Protein AF-A0A6A4GAH5-F1 (afdb_monomer)

Radius of gyration: 34.53 Å; Cα contacts (8 Å, |Δi|>4): 30; chains: 1; bounding box: 55×50×85 Å

Structure (mmCIF, N/CA/C/O backbone):
data_AF-A0A6A4GAH5-F1
#
_entry.id   AF-A0A6A4GAH5-F1
#
loop_
_atom_site.group_PDB
_atom_site.id
_atom_site.type_symbol
_atom_site.label_atom_id
_atom_site.label_alt_id
_atom_site.label_comp_id
_atom_site.label_asym_id
_atom_site.label_entity_id
_atom_site.label_seq_id
_atom_site.pdbx_PDB_ins_code
_atom_site.Cartn_x
_atom_site.Cartn_y
_atom_site.Cartn_z
_atom_site.occupancy
_atom_site.B_iso_or_equiv
_atom_site.auth_seq_id
_atom_site.auth_comp_id
_atom_site.auth_asym_id
_atom_site.auth_atom_id
_atom_site.pdbx_PDB_model_num
ATOM 1 N N . MET A 1 1 ? -2.869 -24.190 -41.682 1.00 44.50 1 MET A N 1
ATOM 2 C CA . MET A 1 1 ? -1.886 -23.315 -40.998 1.00 44.50 1 MET A CA 1
ATOM 3 C C . MET A 1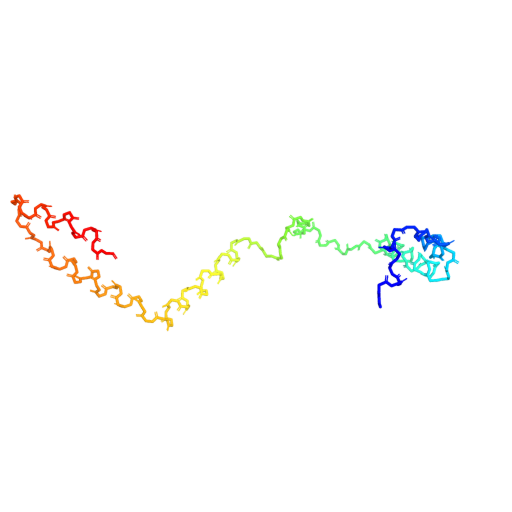 1 ? -0.810 -24.058 -40.191 1.00 44.50 1 MET A C 1
ATOM 5 O O . MET A 1 1 ? 0.134 -23.404 -39.783 1.00 44.50 1 MET A O 1
ATOM 9 N N . LEU A 1 2 ? -0.862 -25.391 -40.027 1.00 42.44 2 LEU A N 1
ATOM 10 C CA . LEU A 1 2 ? 0.197 -26.171 -39.352 1.00 42.44 2 LEU A CA 1
ATOM 11 C C . LEU A 1 2 ? 1.298 -26.732 -40.279 1.00 42.44 2 LEU A C 1
ATOM 13 O O . LEU A 1 2 ? 2.282 -27.249 -39.781 1.00 42.44 2 LEU A O 1
ATOM 17 N N . HIS A 1 3 ? 1.182 -26.600 -41.605 1.00 40.41 3 HIS A N 1
ATOM 18 C CA . HIS A 1 3 ? 2.227 -27.038 -42.552 1.00 40.41 3 HIS A CA 1
ATOM 19 C C . HIS A 1 3 ? 3.396 -26.036 -42.677 1.00 40.41 3 HIS A C 1
ATOM 21 O O . HIS A 1 3 ? 4.444 -26.358 -43.220 1.00 40.41 3 HIS A O 1
ATOM 27 N N . ILE A 1 4 ? 3.224 -24.803 -42.188 1.00 53.94 4 ILE A N 1
ATOM 28 C CA . ILE A 1 4 ? 4.255 -23.746 -42.252 1.00 53.94 4 ILE A CA 1
ATOM 29 C C . ILE A 1 4 ? 5.207 -23.826 -41.046 1.00 53.94 4 ILE A C 1
ATOM 31 O O . ILE A 1 4 ? 6.294 -23.261 -41.059 1.00 53.94 4 ILE A O 1
ATOM 35 N N . ILE A 1 5 ? 4.825 -24.577 -40.013 1.00 51.75 5 ILE A N 1
ATOM 36 C CA . ILE A 1 5 ? 5.658 -24.857 -38.849 1.00 51.75 5 ILE A CA 1
ATOM 37 C C . ILE A 1 5 ? 5.998 -26.337 -38.974 1.00 51.75 5 ILE A C 1
ATOM 39 O O . ILE A 1 5 ? 5.122 -27.169 -38.773 1.00 51.75 5 ILE A O 1
ATOM 43 N N . GLY A 1 6 ? 7.219 -26.665 -39.397 1.00 52.12 6 GLY A N 1
ATOM 44 C CA . GLY A 1 6 ? 7.702 -28.039 -39.580 1.00 52.12 6 GLY A CA 1
ATOM 45 C C . GLY A 1 6 ? 7.699 -28.843 -38.275 1.00 52.12 6 GLY A C 1
ATOM 46 O O . GLY A 1 6 ? 8.740 -29.076 -37.679 1.00 52.12 6 GLY A O 1
ATOM 47 N N . ALA A 1 7 ? 6.512 -29.237 -37.823 1.00 52.88 7 ALA A N 1
ATOM 48 C CA . ALA A 1 7 ? 6.237 -30.014 -36.620 1.00 52.88 7 ALA A CA 1
ATOM 49 C C . ALA A 1 7 ? 5.388 -31.251 -36.967 1.00 52.88 7 ALA A C 1
ATOM 51 O O . ALA A 1 7 ? 4.538 -31.681 -36.191 1.00 52.88 7 ALA A O 1
ATOM 52 N N . ALA A 1 8 ? 5.595 -31.808 -38.163 1.00 49.19 8 ALA A N 1
ATOM 53 C CA . ALA A 1 8 ? 5.083 -33.118 -38.540 1.00 49.19 8 ALA A CA 1
ATOM 54 C C . ALA A 1 8 ? 6.225 -34.137 -38.442 1.00 49.19 8 ALA A C 1
ATOM 56 O O . ALA A 1 8 ? 7.322 -33.898 -38.952 1.00 49.19 8 ALA A O 1
ATOM 57 N N . LEU A 1 9 ? 5.967 -35.264 -37.775 1.00 45.00 9 LEU A N 1
ATOM 58 C CA . LEU A 1 9 ? 6.915 -36.368 -37.632 1.00 45.00 9 LEU A CA 1
ATOM 59 C C . LEU A 1 9 ? 7.358 -36.833 -39.036 1.00 45.00 9 LEU A C 1
ATOM 61 O O . LEU A 1 9 ? 6.549 -37.371 -39.787 1.00 45.00 9 LEU A O 1
ATOM 65 N N . GLY A 1 10 ? 8.618 -36.580 -39.401 1.00 54.59 10 GLY A N 1
ATOM 66 C CA . GLY A 1 10 ? 9.199 -36.952 -40.701 1.00 54.59 10 GLY A CA 1
ATOM 67 C C . GLY A 1 10 ? 9.434 -35.805 -41.695 1.00 54.59 10 GLY A C 1
ATOM 68 O O . GLY A 1 10 ? 10.084 -36.028 -42.712 1.00 54.59 10 GLY A O 1
ATOM 69 N N . ALA A 1 11 ? 8.984 -34.578 -41.414 1.00 54.72 11 ALA A N 1
ATOM 70 C CA . ALA A 1 11 ? 9.293 -33.410 -42.241 1.00 54.72 11 ALA A CA 1
ATOM 71 C C . ALA A 1 11 ? 10.593 -32.748 -41.759 1.00 54.72 11 ALA A C 1
ATOM 73 O O . ALA A 1 11 ? 10.579 -31.862 -40.905 1.00 54.72 11 ALA A O 1
ATOM 74 N N . VAL A 1 12 ? 11.735 -33.196 -42.284 1.00 57.22 12 VAL A N 1
ATOM 75 C CA . VAL A 1 12 ? 12.991 -32.447 -42.148 1.00 57.22 12 VAL A CA 1
ATOM 76 C C . VAL A 1 12 ? 12.820 -31.156 -42.944 1.00 57.22 12 VAL A C 1
ATOM 78 O O . VAL A 1 12 ? 12.498 -31.205 -44.129 1.00 57.22 12 VAL A O 1
ATOM 81 N N . ALA A 1 13 ? 12.974 -30.001 -42.295 1.00 58.47 13 ALA A N 1
ATOM 82 C CA . ALA A 1 13 ? 12.985 -28.729 -43.004 1.00 58.47 13 ALA A CA 1
ATOM 83 C C . ALA A 1 13 ? 14.103 -28.772 -44.058 1.00 58.47 13 ALA A C 1
ATOM 85 O O . ALA A 1 13 ? 15.276 -28.878 -43.712 1.00 58.47 13 ALA A O 1
ATOM 86 N N . GLU A 1 14 ? 13.731 -28.722 -45.338 1.00 63.94 14 GLU A N 1
ATOM 87 C CA . GLU A 1 14 ? 14.659 -28.814 -46.476 1.00 63.94 14 GLU A CA 1
ATOM 88 C C . GLU A 1 14 ? 15.674 -27.658 -46.495 1.00 63.94 14 GLU A C 1
ATOM 90 O O . GLU A 1 14 ? 16.758 -27.767 -47.064 1.00 63.94 14 GLU A O 1
ATOM 95 N N . GLN A 1 15 ? 15.347 -26.557 -45.816 1.00 65.12 15 GLN A N 1
ATOM 96 C CA . GLN A 1 15 ? 16.184 -25.377 -45.721 1.00 65.12 15 GLN A CA 1
ATOM 97 C C . GLN A 1 15 ? 16.360 -24.952 -44.264 1.00 65.12 15 GLN A C 1
ATOM 99 O O . GLN A 1 15 ? 15.389 -24.721 -43.541 1.00 65.12 15 GLN A O 1
ATOM 104 N N . ASP A 1 16 ? 17.618 -24.793 -43.851 1.00 79.12 16 ASP A N 1
ATOM 105 C CA . ASP A 1 16 ? 17.956 -24.158 -42.584 1.00 79.12 16 ASP A CA 1
ATOM 106 C C . ASP A 1 16 ? 17.623 -22.659 -42.669 1.00 79.12 16 ASP A C 1
ATOM 108 O O . ASP A 1 16 ? 18.273 -21.870 -43.367 1.00 79.12 16 ASP A O 1
ATOM 112 N N . TYR A 1 17 ? 16.557 -22.266 -41.976 1.00 79.38 17 TYR A N 1
ATOM 113 C CA . TYR A 1 17 ? 16.082 -20.888 -41.930 1.00 79.38 17 TYR A CA 1
ATOM 114 C C . TYR A 1 17 ? 17.087 -19.935 -41.272 1.00 79.38 17 TYR A C 1
ATOM 116 O O . TYR A 1 17 ? 17.092 -18.748 -41.606 1.00 79.38 17 TYR A O 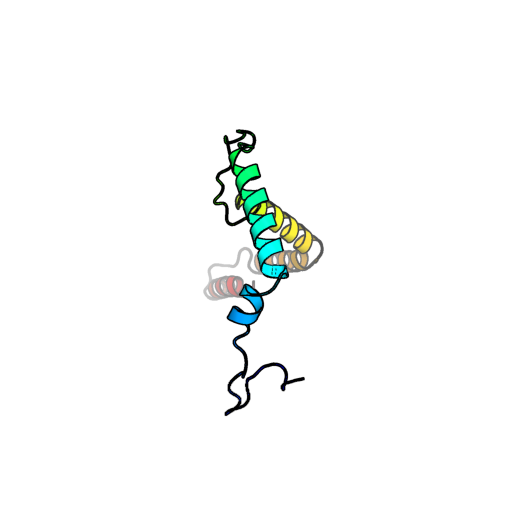1
ATOM 124 N N . ALA A 1 18 ? 17.955 -20.423 -40.377 1.00 81.38 18 ALA A N 1
ATOM 125 C CA . ALA A 1 18 ? 19.006 -19.605 -39.780 1.00 81.38 18 ALA A CA 1
ATOM 126 C C . ALA A 1 18 ? 20.053 -19.224 -40.836 1.00 81.38 18 ALA A C 1
ATOM 128 O O . ALA A 1 18 ? 20.410 -18.049 -40.966 1.00 81.38 18 ALA A O 1
ATOM 129 N N . ASP A 1 19 ? 20.467 -20.186 -41.660 1.00 81.75 19 ASP A N 1
ATOM 130 C CA . ASP A 1 19 ? 21.381 -19.953 -42.780 1.00 81.75 19 ASP A CA 1
ATOM 131 C C . ASP A 1 19 ? 20.749 -19.090 -43.876 1.00 81.75 19 ASP A C 1
ATOM 133 O O . ASP A 1 19 ? 21.397 -18.184 -44.412 1.00 81.75 19 ASP A O 1
ATOM 137 N N . ALA A 1 20 ? 19.473 -19.325 -44.196 1.00 84.69 20 ALA A N 1
ATOM 138 C CA . ALA A 1 20 ? 18.724 -18.516 -45.156 1.00 84.69 20 ALA A CA 1
ATOM 139 C C . ALA A 1 20 ? 18.628 -17.047 -44.709 1.00 84.69 20 ALA A C 1
ATOM 141 O O . ALA A 1 20 ? 18.809 -16.128 -45.512 1.00 84.69 20 ALA A O 1
ATOM 142 N N . TRP A 1 21 ? 18.403 -16.816 -43.413 1.00 85.62 21 TRP A N 1
ATOM 143 C CA . TRP A 1 21 ? 18.380 -15.481 -42.832 1.00 85.62 21 TRP A CA 1
ATOM 144 C C . TRP A 1 21 ? 19.761 -14.820 -42.847 1.00 85.62 21 TRP A C 1
ATOM 146 O O . TRP A 1 21 ? 19.872 -13.670 -43.273 1.00 85.62 21 TRP A O 1
ATOM 156 N N . CYS A 1 22 ? 20.822 -15.537 -42.464 1.00 85.62 22 CYS A N 1
ATOM 157 C CA . CYS A 1 22 ? 22.197 -15.024 -42.485 1.00 85.62 22 CYS A CA 1
ATOM 158 C C . CYS A 1 22 ? 22.659 -14.608 -43.891 1.00 85.62 22 CYS A C 1
ATOM 160 O O . CYS A 1 22 ? 23.409 -13.641 -44.029 1.00 85.62 22 CYS A O 1
ATOM 162 N N . LYS A 1 23 ? 22.186 -15.304 -44.933 1.00 87.75 23 LYS A N 1
ATOM 163 C CA . LYS A 1 23 ? 22.467 -14.988 -46.346 1.00 87.75 23 LYS A CA 1
ATOM 164 C C . LYS A 1 23 ? 21.581 -13.869 -46.910 1.00 87.75 23 LYS A C 1
ATOM 166 O O . LYS A 1 23 ? 21.820 -13.400 -48.020 1.00 87.75 23 LYS A O 1
ATOM 171 N N . SER A 1 24 ? 20.563 -13.426 -46.172 1.00 91.06 24 SER A N 1
ATOM 172 C CA . SER A 1 24 ? 19.628 -12.400 -46.633 1.00 91.06 24 SER A CA 1
ATOM 173 C C . SER A 1 24 ? 20.217 -10.984 -46.570 1.00 91.06 24 SER A C 1
ATOM 175 O O . SER A 1 24 ? 21.012 -10.635 -45.694 1.00 91.06 24 SER A O 1
ATOM 177 N N . ASN A 1 25 ? 19.745 -10.104 -47.457 1.00 89.81 25 ASN A N 1
ATOM 178 C CA . ASN A 1 25 ? 20.105 -8.682 -47.430 1.00 89.81 25 ASN A CA 1
ATOM 179 C C . ASN A 1 25 ? 19.574 -7.954 -46.168 1.00 89.81 25 ASN A C 1
ATOM 181 O O . ASN A 1 25 ? 20.144 -6.957 -45.711 1.00 89.81 25 ASN A O 1
ATOM 185 N N . GLY A 1 26 ? 18.496 -8.473 -45.564 1.00 88.31 26 GLY A N 1
ATOM 186 C CA . GLY A 1 26 ? 17.927 -7.951 -44.318 1.00 88.31 26 GLY A CA 1
ATOM 187 C C . GLY A 1 26 ? 18.902 -8.068 -43.147 1.00 88.31 26 GLY A C 1
ATOM 188 O O . GLY A 1 26 ? 19.102 -7.104 -42.406 1.00 88.31 26 GLY A O 1
ATOM 189 N N . TYR A 1 27 ? 19.590 -9.205 -43.041 1.00 89.75 27 TYR A N 1
ATOM 190 C CA . TYR A 1 27 ? 20.605 -9.440 -42.018 1.00 89.75 27 TYR A CA 1
ATOM 191 C C . TYR A 1 27 ? 21.768 -8.445 -42.103 1.00 89.75 27 TYR A C 1
ATOM 193 O O . TYR A 1 27 ? 22.150 -7.844 -41.095 1.00 89.75 27 TYR A O 1
ATOM 201 N N . VAL A 1 28 ? 22.288 -8.203 -43.310 1.00 90.38 28 VAL A N 1
ATOM 202 C CA . VAL A 1 28 ? 23.364 -7.226 -43.548 1.00 90.38 28 VAL A CA 1
ATOM 203 C C . VAL A 1 28 ? 22.919 -5.812 -43.164 1.00 90.38 28 VAL A C 1
ATOM 205 O O . VAL A 1 28 ? 23.649 -5.090 -42.480 1.00 90.38 28 VAL A O 1
ATOM 208 N N . THR A 1 29 ? 21.697 -5.431 -43.542 1.00 93.06 29 THR A N 1
ATOM 209 C CA . THR A 1 29 ? 21.114 -4.120 -43.217 1.00 93.06 29 THR A CA 1
ATOM 210 C C . THR A 1 29 ? 20.988 -3.916 -41.706 1.00 93.06 29 THR A C 1
ATOM 212 O O . THR A 1 29 ? 21.388 -2.873 -41.183 1.00 93.06 29 THR A O 1
ATOM 215 N N . ILE A 1 30 ? 20.499 -4.930 -40.985 1.00 92.50 30 ILE A N 1
ATOM 216 C CA . ILE A 1 30 ? 20.353 -4.896 -39.525 1.00 92.50 30 ILE A CA 1
ATOM 217 C C . ILE A 1 30 ? 21.721 -4.841 -38.843 1.00 92.50 30 ILE A C 1
ATOM 219 O O . ILE A 1 30 ? 21.926 -3.996 -37.972 1.00 92.50 30 ILE A O 1
ATOM 223 N N . LYS A 1 31 ? 22.688 -5.668 -39.263 1.00 91.88 31 LYS A N 1
ATOM 224 C CA . LYS A 1 31 ? 24.057 -5.628 -38.725 1.00 91.88 31 LYS A CA 1
ATOM 225 C C . LYS A 1 31 ? 24.715 -4.265 -38.923 1.00 91.88 31 LYS A C 1
ATOM 227 O O . LYS A 1 31 ? 25.337 -3.752 -37.995 1.00 91.88 31 LYS A O 1
ATOM 232 N N . LYS A 1 32 ? 24.541 -3.646 -40.094 1.00 93.69 32 LYS A N 1
ATOM 233 C CA . LYS A 1 32 ? 25.059 -2.301 -40.384 1.00 93.69 32 LYS A CA 1
ATOM 234 C C . LYS A 1 32 ? 24.403 -1.237 -39.500 1.00 93.69 32 LYS A C 1
ATOM 236 O O . LYS A 1 32 ? 25.094 -0.364 -38.975 1.00 93.69 32 LYS A O 1
ATOM 241 N N . ALA A 1 33 ? 23.088 -1.318 -39.294 1.00 90.88 33 ALA A N 1
ATOM 242 C CA . ALA A 1 33 ? 22.366 -0.424 -38.390 1.00 90.88 33 ALA A CA 1
ATOM 243 C C . ALA A 1 33 ? 22.807 -0.600 -36.925 1.00 90.88 33 ALA A C 1
ATOM 245 O O . ALA A 1 33 ? 22.964 0.391 -36.209 1.00 90.88 33 ALA A O 1
ATOM 246 N N . LEU A 1 34 ? 23.054 -1.840 -36.493 1.00 89.88 34 LEU A N 1
ATOM 247 C CA . LEU A 1 34 ? 23.549 -2.158 -35.156 1.00 89.88 34 LEU A CA 1
ATOM 248 C C . LEU A 1 34 ? 24.963 -1.599 -34.940 1.00 89.88 34 LEU A C 1
ATOM 250 O O . LEU A 1 34 ? 25.185 -0.882 -33.969 1.00 89.88 34 LEU A O 1
ATOM 254 N N . ALA A 1 35 ? 25.880 -1.836 -35.885 1.00 90.50 35 ALA A N 1
ATOM 255 C CA . ALA A 1 35 ? 27.244 -1.308 -35.844 1.00 90.50 35 ALA A CA 1
ATOM 256 C C . ALA A 1 35 ? 27.262 0.228 -35.782 1.00 90.50 35 ALA A C 1
ATOM 258 O O . ALA A 1 35 ? 27.982 0.807 -34.971 1.00 90.50 35 ALA A O 1
ATOM 259 N N . ARG A 1 36 ? 26.398 0.893 -36.564 1.00 89.75 36 ARG A N 1
ATOM 260 C CA . ARG A 1 36 ? 26.217 2.352 -36.507 1.00 89.75 36 ARG A CA 1
ATOM 261 C C . ARG A 1 36 ? 25.753 2.820 -35.124 1.00 89.75 36 ARG A C 1
ATOM 263 O O . ARG A 1 36 ? 26.280 3.800 -34.609 1.00 89.75 36 ARG A O 1
ATOM 270 N N . ARG A 1 37 ? 24.774 2.140 -34.513 1.00 85.50 37 ARG A N 1
ATOM 271 C CA . ARG A 1 37 ? 24.295 2.471 -33.156 1.00 85.50 37 ARG A CA 1
ATOM 272 C C . ARG A 1 37 ? 25.375 2.259 -32.101 1.00 85.50 37 ARG A C 1
ATOM 274 O O . ARG A 1 37 ? 25.495 3.082 -31.202 1.00 85.50 37 ARG A O 1
ATOM 281 N N . TRP A 1 38 ? 26.161 1.193 -32.222 1.00 83.88 38 TRP A N 1
ATOM 282 C CA . TRP A 1 38 ? 27.262 0.910 -31.303 1.00 83.88 38 TRP A CA 1
ATOM 283 C C . TRP A 1 38 ? 28.321 2.004 -31.379 1.00 83.88 38 TRP A C 1
ATOM 285 O O . TRP A 1 38 ? 28.669 2.572 -30.353 1.00 83.88 38 TRP A O 1
ATOM 295 N N . GLN A 1 39 ? 28.750 2.384 -32.586 1.00 82.69 39 GLN A N 1
ATOM 296 C CA . GLN A 1 39 ? 29.682 3.497 -32.783 1.00 82.69 39 GLN A CA 1
ATOM 297 C C . GLN A 1 39 ? 29.151 4.794 -32.157 1.00 82.69 39 GLN A C 1
ATOM 299 O O . GLN A 1 39 ? 29.847 5.420 -31.364 1.00 82.69 39 GLN A O 1
ATOM 304 N N . LEU A 1 40 ? 27.893 5.157 -32.423 1.00 79.75 40 LEU A N 1
ATOM 305 C CA . LEU A 1 40 ? 27.266 6.337 -31.813 1.00 79.75 40 LEU A CA 1
ATOM 306 C C . LEU A 1 40 ? 27.213 6.261 -30.277 1.00 79.75 40 LEU A C 1
ATOM 308 O O . LEU A 1 40 ? 27.388 7.280 -29.616 1.00 79.75 40 LEU A O 1
ATOM 312 N N . SER A 1 41 ? 27.023 5.067 -29.709 1.00 74.62 41 SER A N 1
ATOM 313 C CA . SER A 1 41 ? 27.035 4.846 -28.259 1.00 74.62 41 SER A CA 1
ATOM 314 C C . SER A 1 41 ? 28.425 4.979 -27.626 1.00 74.62 41 SER A C 1
ATOM 316 O O . SER A 1 41 ? 28.498 5.247 -26.431 1.00 74.62 41 SER A O 1
ATOM 318 N N . TYR A 1 42 ? 29.511 4.782 -28.382 1.00 67.88 42 TYR A N 1
ATOM 319 C CA . TYR A 1 42 ? 30.880 5.015 -27.900 1.00 67.88 42 TYR A CA 1
ATOM 320 C C . TYR A 1 42 ? 31.277 6.495 -27.977 1.00 67.88 42 TYR A C 1
ATOM 322 O O . TYR A 1 42 ? 31.977 6.983 -27.094 1.00 67.88 42 TYR A O 1
ATOM 330 N N . PHE A 1 43 ? 30.824 7.218 -29.009 1.00 63.06 43 PHE A N 1
ATOM 331 C CA . PHE A 1 43 ? 31.161 8.636 -29.213 1.00 63.06 43 PHE A CA 1
ATOM 332 C C . PHE A 1 43 ? 30.261 9.610 -28.452 1.00 63.06 43 PHE A C 1
ATOM 334 O O . PHE A 1 43 ? 30.653 10.751 -28.223 1.00 63.06 43 PHE A O 1
ATOM 341 N N . CYS A 1 44 ? 29.068 9.179 -28.048 1.00 55.25 44 CYS A N 1
ATOM 342 C CA . CYS A 1 44 ? 28.226 9.922 -27.128 1.00 55.25 44 CYS A CA 1
ATOM 343 C C . CYS A 1 44 ? 28.377 9.282 -25.744 1.00 55.25 44 CYS A C 1
ATOM 345 O O . CYS A 1 44 ? 27.644 8.336 -25.436 1.00 55.25 44 CYS A O 1
ATOM 347 N N . PRO A 1 45 ? 29.321 9.738 -24.894 1.00 55.03 45 PRO A N 1
ATOM 348 C CA . PRO A 1 45 ? 29.206 9.434 -23.483 1.00 55.03 45 PRO A CA 1
ATOM 349 C C . PRO A 1 45 ? 27.837 9.969 -23.080 1.00 55.03 45 PRO A C 1
ATOM 351 O O . PRO A 1 45 ? 27.579 11.168 -23.202 1.00 55.03 45 PRO A O 1
ATOM 354 N N . GLN A 1 46 ? 26.931 9.065 -22.690 1.00 59.88 46 GLN A N 1
ATOM 355 C CA . GLN A 1 46 ? 25.666 9.452 -22.074 1.00 59.88 46 GLN A CA 1
ATOM 356 C C . GLN A 1 46 ? 25.988 10.583 -21.097 1.00 59.88 46 GLN A C 1
ATOM 358 O O . GLN A 1 46 ? 26.972 10.422 -20.358 1.00 59.88 46 GLN A O 1
ATOM 363 N N . PRO A 1 47 ? 25.258 11.719 -21.134 1.00 51.09 47 PRO A N 1
ATOM 364 C CA . PRO A 1 47 ? 25.568 12.845 -20.270 1.00 51.09 47 PRO A CA 1
ATOM 365 C C . PRO A 1 47 ? 25.785 12.281 -18.879 1.00 51.09 47 PRO A C 1
ATOM 367 O O . PRO A 1 47 ? 24.980 11.477 -18.400 1.00 51.09 47 PRO A O 1
ATOM 370 N N . ALA A 1 48 ? 26.943 12.600 -18.307 1.00 50.75 48 ALA A N 1
ATOM 371 C CA . ALA A 1 48 ? 27.369 12.147 -17.001 1.00 50.75 48 ALA A CA 1
ATOM 372 C C . ALA A 1 48 ? 26.472 12.776 -15.924 1.00 50.75 48 ALA A C 1
ATOM 374 O O . ALA A 1 48 ? 26.921 13.512 -15.064 1.00 50.75 48 ALA A O 1
ATOM 375 N N . THR A 1 49 ? 25.186 12.447 -15.935 1.00 47.00 49 THR A N 1
ATOM 376 C CA . THR A 1 49 ? 24.320 12.432 -14.767 1.00 47.00 49 THR A CA 1
ATOM 377 C C . THR A 1 49 ? 24.395 11.017 -14.192 1.0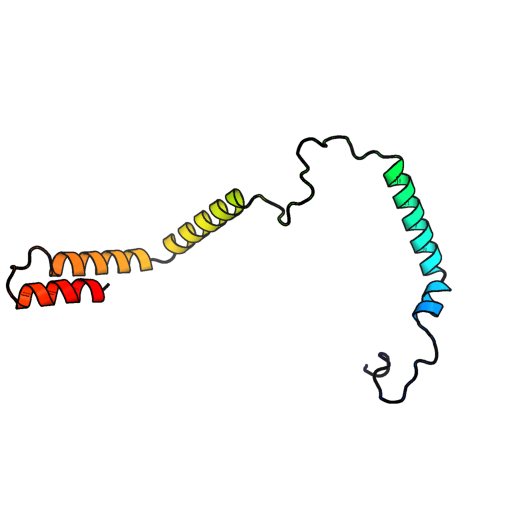0 47.00 49 THR A C 1
ATOM 379 O O . THR A 1 49 ? 23.405 10.316 -14.012 1.00 47.00 49 THR A O 1
ATOM 382 N N . LYS A 1 50 ? 25.628 10.555 -13.950 1.00 49.06 50 LYS A N 1
ATOM 383 C CA . LYS A 1 50 ? 25.926 9.337 -13.189 1.00 49.06 50 LYS A CA 1
ATOM 384 C C . LYS A 1 50 ? 26.126 9.657 -11.708 1.00 49.06 50 LYS A C 1
ATOM 386 O O . LYS A 1 50 ? 26.878 8.983 -11.020 1.00 49.06 50 LYS A O 1
ATOM 391 N N . GLU A 1 51 ? 25.379 10.627 -11.198 1.00 50.38 51 GLU A N 1
ATOM 392 C CA . GLU A 1 51 ? 24.959 10.613 -9.806 1.00 50.38 51 GLU A CA 1
ATOM 393 C C . GLU A 1 51 ? 23.481 10.219 -9.787 1.00 50.38 51 GLU A C 1
ATOM 395 O O . GLU A 1 51 ? 22.633 10.920 -10.328 1.00 50.38 51 GLU A O 1
ATOM 400 N N . LYS A 1 52 ? 23.180 9.076 -9.159 1.00 49.81 52 LYS A N 1
ATOM 401 C CA . LYS A 1 52 ? 21.837 8.512 -8.885 1.00 49.81 52 LYS A CA 1
ATOM 402 C C . LYS A 1 52 ? 21.171 7.624 -9.932 1.00 49.81 52 LYS A C 1
ATOM 404 O O . LYS A 1 52 ? 20.061 7.166 -9.688 1.00 49.81 52 LYS A O 1
ATOM 409 N N . CYS A 1 53 ? 21.842 7.226 -11.002 1.00 48.19 53 CYS A N 1
ATOM 410 C CA . CYS A 1 53 ? 21.391 6.053 -11.750 1.00 48.19 53 CYS A CA 1
ATOM 411 C C . CYS A 1 53 ? 22.019 4.788 -11.156 1.00 48.19 53 CYS A C 1
ATOM 413 O O . CYS A 1 53 ? 22.931 4.198 -11.731 1.00 48.19 53 CYS A O 1
ATOM 415 N N . LYS A 1 54 ? 21.512 4.366 -9.986 1.00 53.84 54 LYS A N 1
ATOM 416 C CA . LYS A 1 54 ? 21.546 2.953 -9.583 1.00 53.84 54 LYS A CA 1
ATOM 417 C C . LYS A 1 54 ? 20.766 2.192 -10.656 1.00 53.84 54 LYS A C 1
ATOM 419 O O . LYS A 1 54 ? 19.570 1.983 -10.532 1.00 53.84 54 LYS A O 1
ATOM 424 N N . TYR A 1 55 ? 21.424 1.870 -11.759 1.00 50.56 55 TYR A N 1
ATOM 425 C CA . TYR A 1 55 ? 20.853 1.173 -12.906 1.00 50.56 55 TYR A CA 1
ATOM 426 C C . TYR A 1 55 ? 20.820 -0.330 -12.593 1.00 50.56 55 TYR A C 1
ATOM 428 O O . TYR A 1 55 ? 21.500 -1.115 -13.229 1.00 50.56 55 TYR A O 1
ATOM 436 N N . ASN A 1 56 ? 20.111 -0.674 -11.514 1.00 53.16 56 ASN A N 1
ATOM 437 C CA . ASN A 1 56 ? 19.789 -2.019 -11.027 1.00 53.16 56 ASN A CA 1
ATOM 438 C C . ASN A 1 56 ? 18.554 -1.907 -10.113 1.00 53.16 56 ASN A C 1
ATOM 440 O O . ASN A 1 56 ? 18.561 -2.376 -8.977 1.00 53.16 56 ASN A O 1
ATOM 444 N N . ILE A 1 57 ? 17.524 -1.179 -10.542 1.00 61.59 57 ILE A N 1
ATOM 445 C CA . ILE A 1 57 ? 16.245 -1.181 -9.833 1.00 61.59 57 ILE A CA 1
ATOM 446 C C . ILE A 1 57 ? 15.311 -1.986 -10.724 1.00 61.59 57 ILE A C 1
ATOM 448 O O . ILE A 1 57 ? 14.975 -1.556 -11.822 1.00 61.59 57 ILE 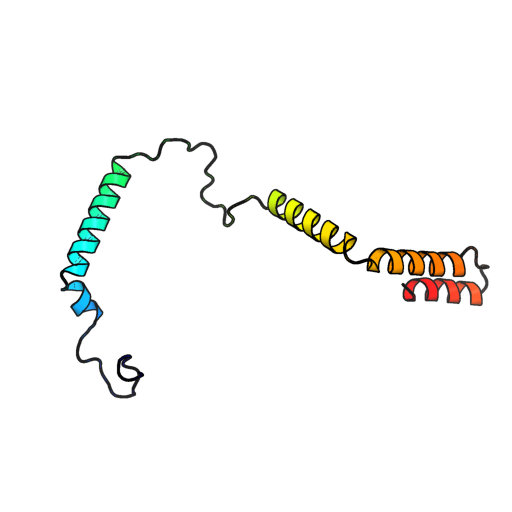A O 1
ATOM 452 N N . GLU A 1 58 ? 14.940 -3.175 -10.258 1.00 67.25 58 GLU A N 1
ATOM 453 C CA . GLU A 1 58 ? 13.965 -4.076 -10.893 1.00 67.25 58 GLU A CA 1
ATOM 454 C C . GLU A 1 58 ? 12.623 -3.372 -11.183 1.00 67.25 58 GLU A C 1
ATOM 456 O O . GLU A 1 58 ? 11.872 -3.767 -12.070 1.00 67.25 58 GLU A O 1
ATOM 461 N N . PHE A 1 59 ? 12.357 -2.266 -10.480 1.00 70.00 59 PHE A N 1
ATOM 462 C CA . PHE A 1 59 ? 11.135 -1.481 -10.569 1.00 70.00 59 PHE A CA 1
ATOM 463 C C . PHE A 1 59 ? 11.392 -0.016 -10.939 1.00 70.00 59 PHE A C 1
ATOM 465 O O . PHE A 1 59 ? 12.359 0.605 -10.505 1.00 70.00 59 PHE A O 1
ATOM 472 N N . ALA A 1 60 ? 10.447 0.576 -11.677 1.00 77.94 60 ALA A N 1
ATOM 473 C CA . ALA A 1 60 ? 10.498 1.978 -12.104 1.00 77.94 60 ALA A CA 1
ATOM 474 C C . ALA A 1 60 ? 10.460 2.997 -10.943 1.00 77.94 60 ALA A C 1
ATOM 476 O O . ALA A 1 60 ? 10.789 4.166 -11.132 1.00 77.94 60 ALA A O 1
ATOM 477 N N . VAL A 1 61 ? 10.027 2.576 -9.750 1.00 81.75 61 VAL A N 1
ATOM 478 C CA . VAL A 1 61 ? 9.800 3.424 -8.571 1.00 81.75 61 VAL A CA 1
ATOM 479 C C . VAL A 1 61 ? 10.268 2.662 -7.320 1.00 81.75 61 VAL A C 1
ATOM 481 O O . VAL A 1 61 ? 10.065 1.449 -7.258 1.00 81.75 61 VAL A O 1
ATOM 484 N N . PRO A 1 62 ? 10.865 3.323 -6.305 1.00 83.75 62 PRO A N 1
ATOM 485 C CA . PRO A 1 62 ? 11.226 2.670 -5.047 1.00 83.75 62 PRO A CA 1
ATOM 486 C C . PRO A 1 62 ? 10.003 2.103 -4.309 1.00 83.75 62 PRO A C 1
ATOM 488 O O . PRO A 1 62 ? 8.918 2.688 -4.324 1.00 83.75 62 PRO A O 1
ATOM 491 N N . PHE A 1 63 ? 10.210 1.003 -3.582 1.00 84.25 63 PHE A N 1
ATOM 492 C CA . PHE A 1 63 ? 9.165 0.272 -2.854 1.00 84.25 63 PHE A CA 1
ATOM 493 C C . PHE A 1 63 ? 8.301 1.157 -1.940 1.00 84.25 63 PHE A C 1
ATOM 495 O O . PHE A 1 63 ? 7.082 1.028 -1.923 1.00 84.25 63 PHE A O 1
ATOM 502 N N . GLN A 1 64 ? 8.909 2.107 -1.221 1.00 88.25 64 GLN A N 1
ATOM 503 C CA . GLN A 1 64 ? 8.185 2.995 -0.301 1.00 88.25 64 GLN A CA 1
ATOM 504 C C . GLN A 1 64 ? 7.085 3.802 -1.002 1.00 88.25 64 GLN A C 1
ATOM 506 O O . GLN A 1 64 ? 5.975 3.921 -0.492 1.00 88.25 64 GLN A O 1
ATOM 511 N N . MET A 1 65 ? 7.374 4.319 -2.197 1.00 87.81 65 MET A N 1
ATOM 512 C CA . MET A 1 65 ? 6.403 5.084 -2.979 1.00 87.81 65 MET A CA 1
ATOM 513 C C . MET A 1 65 ? 5.272 4.188 -3.491 1.00 87.81 65 MET A C 1
ATOM 515 O O . MET A 1 65 ? 4.106 4.573 -3.430 1.00 87.81 65 MET A O 1
ATOM 519 N N . GLN A 1 66 ? 5.593 2.972 -3.943 1.00 89.69 66 GLN A N 1
ATOM 520 C CA . GLN A 1 66 ? 4.582 1.990 -4.347 1.00 89.69 66 GLN A CA 1
ATOM 521 C C . GLN A 1 66 ? 3.669 1.617 -3.172 1.00 89.69 66 GLN A C 1
ATOM 523 O O . GLN A 1 66 ? 2.450 1.606 -3.324 1.00 89.69 66 GLN A O 1
ATOM 528 N N . PHE A 1 67 ? 4.247 1.381 -1.991 1.00 93.00 67 PHE A N 1
ATOM 529 C CA . PHE A 1 67 ? 3.507 1.048 -0.779 1.00 93.00 67 PHE A CA 1
ATOM 530 C C . PHE A 1 67 ? 2.524 2.155 -0.388 1.00 93.00 67 PHE A C 1
ATOM 532 O O . PHE A 1 67 ? 1.340 1.877 -0.210 1.00 93.00 67 PHE A O 1
ATOM 539 N N . VAL A 1 68 ? 2.977 3.413 -0.327 1.00 96.00 68 VAL A N 1
ATOM 540 C CA . VAL A 1 68 ? 2.118 4.557 0.027 1.00 96.00 68 VAL A CA 1
ATOM 541 C C . VAL A 1 68 ? 0.971 4.723 -0.971 1.00 96.00 68 VAL A C 1
ATOM 543 O O . VAL A 1 68 ? -0.176 4.918 -0.567 1.00 96.00 68 VAL A O 1
ATOM 546 N N . LEU A 1 69 ? 1.249 4.601 -2.271 1.00 94.44 69 LEU A N 1
ATOM 547 C CA . LEU A 1 69 ? 0.226 4.720 -3.313 1.00 94.44 69 LEU A CA 1
ATOM 548 C C . LEU A 1 69 ? -0.807 3.589 -3.244 1.00 94.44 69 LEU A C 1
ATOM 550 O O . LEU A 1 69 ? -2.008 3.850 -3.336 1.00 94.44 69 LEU A O 1
ATOM 554 N N . CYS A 1 70 ? -0.359 2.345 -3.069 1.00 95.12 70 CYS A N 1
ATOM 555 C CA . CYS A 1 70 ? -1.248 1.197 -2.904 1.00 95.12 70 CYS A CA 1
ATOM 556 C C . CYS A 1 70 ? -2.102 1.337 -1.642 1.00 95.12 70 CYS A C 1
ATOM 558 O O . CYS A 1 70 ? -3.316 1.162 -1.706 1.00 95.12 70 CYS A O 1
ATOM 560 N N . PHE A 1 71 ? -1.492 1.723 -0.521 1.00 95.44 71 PHE A N 1
ATOM 561 C CA . PHE A 1 71 ? -2.189 1.946 0.739 1.00 95.44 71 PHE A CA 1
ATOM 562 C C . PHE A 1 71 ? -3.275 3.014 0.587 1.00 95.44 71 PHE A C 1
ATOM 564 O O . PHE A 1 71 ? -4.440 2.751 0.872 1.00 95.44 71 PHE A O 1
ATOM 571 N N . TYR A 1 72 ? -2.941 4.182 0.035 1.00 95.31 72 TYR A N 1
ATOM 572 C CA . TYR A 1 72 ? -3.911 5.255 -0.192 1.00 95.31 72 TYR A CA 1
ATOM 573 C C . TYR A 1 72 ? -5.109 4.797 -1.041 1.00 95.31 72 TYR A C 1
ATOM 575 O O . TYR A 1 72 ? -6.260 5.058 -0.688 1.00 95.31 72 TYR A O 1
ATOM 583 N N . ARG A 1 73 ? -4.859 4.048 -2.123 1.00 93.38 73 ARG A N 1
ATOM 584 C CA . ARG A 1 73 ? -5.922 3.496 -2.981 1.00 93.38 73 ARG A CA 1
ATOM 585 C C . ARG A 1 73 ? -6.821 2.511 -2.239 1.00 93.38 73 ARG A C 1
ATOM 587 O O . ARG A 1 73 ? -8.039 2.560 -2.397 1.00 93.38 73 ARG A O 1
ATOM 594 N N . VAL A 1 74 ? -6.240 1.650 -1.408 1.00 92.94 74 VAL A N 1
ATOM 595 C CA . VAL A 1 74 ? -6.992 0.692 -0.589 1.00 92.94 74 VAL A CA 1
ATOM 596 C C . VAL A 1 74 ? -7.890 1.421 0.415 1.00 92.94 74 VAL A C 1
ATOM 598 O O . VAL A 1 74 ? -9.061 1.073 0.542 1.00 92.94 74 VAL A O 1
ATOM 601 N N . PHE A 1 75 ? -7.408 2.488 1.061 1.00 89.50 75 PHE A N 1
ATOM 602 C CA . PHE A 1 75 ? -8.237 3.308 1.956 1.00 89.50 75 PHE A CA 1
ATOM 603 C C . PHE A 1 75 ? -9.401 3.983 1.229 1.00 89.50 75 PHE A C 1
ATOM 605 O O . PHE A 1 75 ? -10.522 3.988 1.735 1.00 89.50 75 PHE A O 1
ATOM 612 N N . GLN A 1 76 ? -9.171 4.507 0.024 1.00 91.12 76 GLN A N 1
ATOM 613 C CA . GLN A 1 76 ? -10.247 5.071 -0.795 1.00 91.12 76 GLN A CA 1
ATOM 614 C C . GLN A 1 76 ? -11.296 4.021 -1.178 1.00 91.12 76 GLN A C 1
ATOM 616 O O . GLN A 1 76 ? -12.492 4.319 -1.176 1.00 91.12 76 GLN A O 1
ATOM 621 N N . GLN A 1 77 ? -10.868 2.795 -1.491 1.00 86.50 77 GLN A N 1
ATOM 622 C CA . GLN A 1 77 ? -11.777 1.689 -1.779 1.00 86.50 77 GLN A CA 1
ATOM 623 C C . GLN A 1 77 ? -12.615 1.329 -0.550 1.00 86.50 77 GLN A C 1
ATOM 625 O O . GLN A 1 77 ? -13.839 1.274 -0.644 1.00 86.50 77 GLN A O 1
ATOM 630 N N . TYR A 1 78 ? -11.969 1.162 0.603 1.00 87.50 78 TYR A N 1
ATOM 631 C CA . TYR A 1 78 ? -12.640 0.874 1.867 1.00 87.50 78 TYR A CA 1
ATOM 632 C C . TYR A 1 78 ? -13.638 1.960 2.268 1.00 87.50 78 TYR A C 1
ATOM 634 O O . TYR A 1 78 ? -14.721 1.639 2.743 1.00 87.50 78 TYR A O 1
ATOM 642 N N . TYR A 1 79 ? -13.319 3.230 2.019 1.00 84.56 79 TYR A N 1
ATOM 643 C CA . TYR A 1 79 ? -14.239 4.336 2.272 1.00 84.56 79 TYR A CA 1
ATOM 644 C C . TYR A 1 79 ? -15.489 4.291 1.376 1.00 84.56 79 TYR A C 1
ATOM 646 O O . TYR A 1 79 ? -16.589 4.589 1.833 1.00 84.56 79 TYR A O 1
ATOM 654 N N . ARG A 1 80 ? -15.351 3.894 0.102 1.00 85.00 80 ARG A N 1
ATOM 655 C CA . ARG A 1 80 ? -16.478 3.818 -0.849 1.00 85.00 80 ARG A CA 1
ATOM 656 C C . ARG A 1 80 ? -17.397 2.618 -0.621 1.00 85.00 80 ARG A C 1
ATOM 658 O O . ARG A 1 80 ? -18.543 2.650 -1.058 1.00 85.00 80 ARG A O 1
ATOM 665 N N . THR A 1 81 ? -16.919 1.569 0.044 1.00 80.00 81 THR A N 1
ATOM 666 C CA . THR A 1 81 ? -17.733 0.408 0.421 1.00 80.00 81 THR A CA 1
ATOM 667 C C . THR A 1 81 ? -18.171 0.528 1.888 1.00 80.00 81 THR A C 1
ATOM 669 O O . THR A 1 81 ? -17.337 0.340 2.773 1.00 80.00 81 THR A O 1
ATOM 672 N N . PRO A 1 82 ? -19.457 0.775 2.205 1.00 74.06 82 PRO A N 1
ATOM 673 C CA . PRO A 1 82 ? -19.915 1.124 3.562 1.00 74.06 82 PRO A CA 1
ATOM 674 C C . PRO A 1 82 ? -19.841 -0.015 4.604 1.00 74.06 82 PRO A C 1
ATOM 676 O O . PRO A 1 82 ? -20.372 0.104 5.706 1.00 74.06 82 PRO A O 1
ATOM 679 N N . TYR A 1 83 ? -19.165 -1.122 4.302 1.00 77.56 83 TYR A N 1
ATOM 680 C CA . TYR A 1 83 ? -19.070 -2.293 5.171 1.00 77.56 83 TYR A CA 1
ATOM 681 C C . TYR A 1 83 ? -18.277 -2.040 6.465 1.00 77.56 83 TYR A C 1
ATOM 683 O O . TYR A 1 83 ? -18.535 -2.678 7.485 1.00 77.56 83 TYR A O 1
ATOM 691 N N . ILE A 1 84 ? -17.367 -1.061 6.465 1.00 81.75 84 ILE A N 1
ATOM 692 C CA . ILE A 1 84 ? -16.636 -0.653 7.674 1.00 81.75 84 ILE A CA 1
ATOM 693 C C . ILE A 1 84 ? -17.579 -0.143 8.763 1.00 81.75 84 ILE A C 1
ATOM 695 O O . ILE A 1 84 ? -17.383 -0.472 9.929 1.00 81.75 84 ILE A O 1
ATOM 699 N N . TYR A 1 85 ? -18.634 0.586 8.398 1.00 81.94 85 TYR A N 1
ATOM 700 C CA . TYR A 1 85 ? -19.607 1.084 9.370 1.00 81.94 85 TYR A CA 1
ATOM 701 C C . TYR A 1 85 ? -20.430 -0.051 9.984 1.00 81.94 85 TYR A C 1
ATOM 703 O O . TYR A 1 85 ? -20.668 -0.052 11.189 1.00 81.94 85 TYR A O 1
ATOM 711 N N . SER A 1 86 ? -20.799 -1.053 9.179 1.00 84.12 86 SER A N 1
ATOM 712 C CA . SER A 1 86 ? -21.486 -2.255 9.664 1.00 84.12 86 SER A CA 1
ATOM 713 C C . SER A 1 86 ? -20.615 -3.047 10.641 1.00 84.12 86 SER A C 1
ATOM 715 O O . SER A 1 86 ? -21.090 -3.379 11.724 1.00 84.12 86 SER A O 1
ATOM 717 N N . LYS A 1 87 ? -19.335 -3.274 10.315 1.00 83.88 87 LYS A N 1
ATOM 718 C CA . LYS A 1 87 ? -18.392 -3.947 11.221 1.00 83.88 87 LYS A CA 1
ATOM 719 C C . LYS A 1 87 ? -18.154 -3.173 12.515 1.00 83.88 87 LYS A C 1
ATOM 721 O O . LYS A 1 87 ? -18.042 -3.766 13.582 1.00 83.88 87 LYS A O 1
ATOM 726 N N . LEU A 1 88 ? -18.060 -1.848 12.430 1.00 86.06 88 LEU A N 1
ATOM 727 C CA . LEU A 1 88 ? -17.845 -1.011 13.607 1.00 86.06 88 LEU A CA 1
ATOM 728 C C . LEU A 1 88 ? -19.082 -1.019 14.514 1.00 86.06 88 LEU A C 1
ATOM 730 O O . LEU A 1 88 ? -18.957 -1.113 15.731 1.00 86.06 88 LEU A O 1
ATOM 734 N N . SER A 1 89 ? -20.276 -1.002 13.919 1.00 87.00 89 SER A N 1
ATOM 735 C CA . SER A 1 89 ? -21.538 -1.138 14.642 1.00 87.00 89 SER A CA 1
ATOM 736 C C . SER A 1 89 ? -21.693 -2.515 15.293 1.00 87.00 89 SER A C 1
ATOM 738 O O . SER A 1 89 ? -22.080 -2.571 16.458 1.00 87.00 89 SER A O 1
ATOM 740 N N . SER A 1 90 ? -21.345 -3.609 14.605 1.00 88.19 90 SER A N 1
ATOM 741 C CA . SER A 1 90 ? -21.409 -4.956 15.188 1.00 88.19 90 SER A CA 1
ATOM 742 C C . SER A 1 90 ? -20.398 -5.134 16.321 1.00 88.19 90 SER A C 1
ATOM 744 O O . SER A 1 90 ? -20.758 -5.643 17.378 1.00 88.19 90 SER A O 1
ATOM 746 N N . ALA A 1 91 ? -19.166 -4.646 16.156 1.00 87.69 91 ALA A N 1
ATOM 747 C CA . ALA A 1 91 ? -18.146 -4.690 17.202 1.00 87.69 91 ALA A CA 1
ATOM 748 C C . ALA A 1 91 ? -18.548 -3.871 18.443 1.00 87.69 91 ALA A C 1
ATOM 750 O O . ALA A 1 91 ? -18.379 -4.338 19.569 1.00 87.69 91 ALA A O 1
ATOM 751 N N . LEU 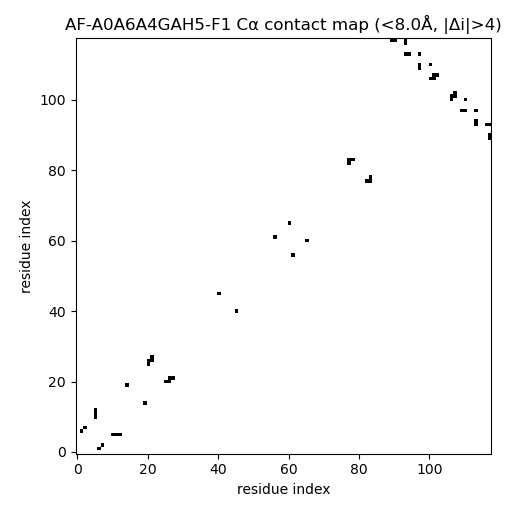A 1 92 ? -19.133 -2.680 18.255 1.00 88.94 92 LEU A N 1
ATOM 752 C CA . LEU A 1 92 ? -19.675 -1.874 19.356 1.00 88.94 92 LEU A CA 1
ATOM 753 C C . LEU A 1 92 ? -20.855 -2.565 20.046 1.00 88.94 92 LEU A C 1
ATOM 755 O O . LEU A 1 92 ? -20.934 -2.547 21.271 1.00 88.94 92 LEU A O 1
ATOM 759 N N . PHE A 1 93 ? -21.747 -3.196 19.280 1.00 89.31 93 PHE A N 1
ATOM 760 C CA . PHE A 1 93 ? -22.882 -3.940 19.822 1.00 89.31 93 PHE A CA 1
ATOM 761 C C . PHE A 1 93 ? -22.425 -5.122 20.685 1.00 89.31 93 PHE A C 1
ATOM 763 O O . PHE A 1 93 ? -22.898 -5.274 21.811 1.00 89.31 93 PHE A O 1
ATOM 770 N N . ILE A 1 94 ? -21.467 -5.918 20.202 1.00 88.19 94 ILE A N 1
ATOM 771 C CA . ILE A 1 94 ? -20.889 -7.043 20.950 1.00 88.19 94 ILE A CA 1
ATOM 772 C C . ILE A 1 94 ? -20.186 -6.516 22.208 1.00 88.19 94 ILE A C 1
ATOM 774 O O . ILE A 1 94 ? -20.480 -6.963 23.314 1.00 88.19 94 ILE A O 1
ATOM 778 N N . GLY A 1 95 ? -19.333 -5.498 22.069 1.00 86.50 95 GLY A N 1
ATOM 779 C CA . GLY A 1 95 ? -18.623 -4.892 23.196 1.00 86.50 95 GLY A CA 1
ATOM 780 C C . GLY A 1 95 ? -19.554 -4.345 24.283 1.00 86.50 95 GLY A C 1
ATOM 781 O O . GLY A 1 95 ? -19.284 -4.530 25.467 1.00 86.50 95 GLY A O 1
ATOM 782 N N . PHE A 1 96 ? -20.671 -3.722 23.896 1.00 87.50 96 PHE A N 1
ATOM 783 C CA . PHE A 1 96 ? -21.676 -3.223 24.835 1.00 87.50 96 PHE A CA 1
ATOM 784 C C . PHE A 1 96 ? -22.513 -4.349 25.460 1.00 87.50 96 PHE A C 1
ATOM 786 O O . PHE A 1 96 ? -22.819 -4.294 26.646 1.00 87.50 96 PHE A O 1
ATOM 793 N N . THR A 1 97 ? -22.836 -5.398 24.699 1.00 86.94 97 THR A N 1
ATOM 794 C CA . THR A 1 97 ? -23.612 -6.555 25.185 1.00 86.94 97 THR A CA 1
ATOM 795 C C . THR A 1 97 ? -22.902 -7.287 26.324 1.00 86.94 97 THR A C 1
ATOM 797 O O . THR A 1 97 ? -23.548 -7.730 27.270 1.00 86.94 97 THR A O 1
ATOM 800 N N . PHE A 1 98 ? -21.571 -7.386 26.262 1.00 81.94 98 PHE A N 1
ATOM 801 C CA . PHE A 1 98 ? -20.758 -8.031 27.299 1.00 81.94 98 PHE A CA 1
ATOM 802 C C . PHE A 1 98 ? -20.086 -7.032 28.262 1.00 81.94 98 PHE A C 1
ATOM 804 O O . PHE A 1 98 ? -19.179 -7.399 29.015 1.00 81.94 98 PHE A O 1
ATOM 811 N N . PHE A 1 99 ? -20.517 -5.766 28.259 1.00 80.62 99 PHE A N 1
ATOM 812 C CA . PHE A 1 99 ? -19.946 -4.720 29.103 1.00 80.62 99 PHE A CA 1
ATOM 813 C C . PHE A 1 99 ? -20.276 -4.964 30.582 1.00 80.62 99 PHE A C 1
ATOM 815 O O . PHE A 1 99 ? -21.440 -5.087 30.951 1.00 80.62 99 PHE A O 1
ATOM 822 N N . LYS A 1 100 ? -19.247 -4.995 31.443 1.00 78.62 100 LYS A N 1
ATOM 823 C CA . LYS A 1 100 ? -19.379 -5.188 32.903 1.00 78.62 100 LYS A CA 1
ATOM 824 C C . LYS A 1 100 ? -20.167 -6.444 33.316 1.00 78.62 100 LYS A C 1
ATOM 826 O O . LYS A 1 100 ? -21.010 -6.391 34.204 1.00 78.62 100 LYS A O 1
ATOM 831 N N . MET A 1 101 ? -19.873 -7.585 32.702 1.00 79.75 101 MET A N 1
ATOM 832 C CA . MET A 1 101 ? -20.464 -8.848 33.143 1.00 79.75 101 MET A CA 1
ATOM 833 C C . MET A 1 101 ? -19.873 -9.323 34.482 1.00 79.75 101 MET A C 1
ATOM 835 O O . MET A 1 101 ? -18.665 -9.211 34.692 1.00 79.75 101 MET A O 1
ATOM 839 N N . ASP A 1 102 ? -20.717 -9.852 35.370 1.00 80.44 102 ASP A N 1
ATOM 840 C CA . ASP A 1 102 ? -20.303 -10.362 36.681 1.00 80.44 102 ASP A CA 1
ATOM 841 C C . ASP A 1 102 ? -19.322 -11.542 36.559 1.00 80.44 102 ASP A C 1
ATOM 843 O O . ASP A 1 102 ? -19.483 -12.415 35.705 1.00 80.44 102 ASP A O 1
ATOM 847 N N . ASN A 1 103 ? -18.335 -11.617 37.461 1.00 81.56 103 ASN A N 1
ATOM 848 C CA . ASN A 1 103 ? -17.315 -12.680 37.501 1.00 81.56 103 ASN A CA 1
ATOM 849 C C . ASN A 1 103 ? -17.845 -13.996 38.108 1.00 81.56 103 ASN A C 1
ATOM 851 O O . ASN A 1 103 ? -17.246 -14.585 39.006 1.00 81.56 103 ASN A O 1
ATOM 855 N N . ILE A 1 104 ? -18.991 -14.453 37.618 1.00 89.88 104 ILE A N 1
ATOM 856 C CA . ILE A 1 104 ? -19.557 -15.780 37.876 1.00 89.88 104 ILE A CA 1
ATOM 857 C C . ILE A 1 104 ? -19.225 -16.724 36.716 1.00 89.88 104 ILE A C 1
ATOM 859 O O . ILE A 1 104 ? -18.890 -16.282 35.618 1.00 89.88 104 ILE A O 1
ATOM 863 N N . LEU A 1 105 ? -19.359 -18.038 36.929 1.00 85.81 105 L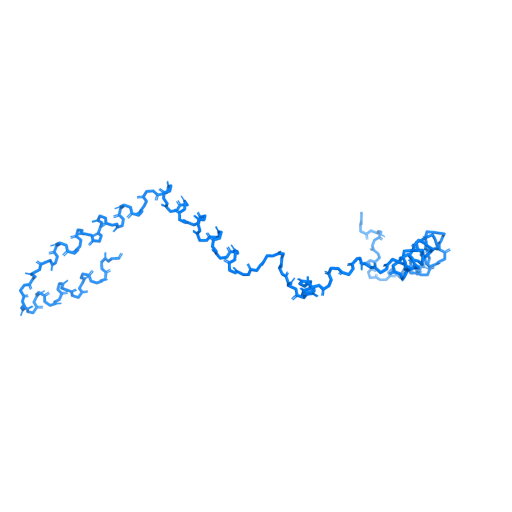EU A N 1
ATOM 864 C CA . LEU A 1 105 ? -19.040 -19.065 35.923 1.00 85.81 105 LEU A CA 1
ATOM 865 C C . LEU A 1 105 ? -19.706 -18.799 34.557 1.00 85.81 105 LEU A C 1
ATOM 867 O O . LEU A 1 105 ? -19.069 -18.935 33.514 1.00 85.81 105 LEU A O 1
ATOM 871 N N . GLN A 1 106 ? -20.965 -18.356 34.569 1.00 84.19 106 GLN A N 1
ATOM 872 C CA . GLN A 1 106 ? -21.714 -17.998 33.363 1.00 84.19 106 GLN A CA 1
ATOM 873 C C . GLN A 1 106 ? -21.193 -16.712 32.698 1.00 84.19 106 GLN A C 1
ATOM 875 O O . GLN A 1 106 ? -21.130 -16.628 31.473 1.00 84.19 106 GLN A O 1
ATOM 880 N N . GLY A 1 107 ? -20.771 -15.724 33.491 1.00 85.25 107 GLY A N 1
ATOM 881 C CA . GLY A 1 107 ? -20.193 -14.481 32.981 1.00 85.25 107 GLY A CA 1
ATOM 882 C C . GLY A 1 107 ? -18.842 -14.701 32.302 1.00 85.25 107 GLY A C 1
ATOM 883 O O . GLY A 1 107 ? -18.582 -14.139 31.240 1.00 85.25 107 GLY A O 1
ATOM 884 N N . LEU A 1 108 ? -18.028 -15.608 32.845 1.00 86.38 108 LEU A N 1
ATOM 885 C CA . LEU A 1 108 ? -16.740 -15.981 32.261 1.00 86.38 108 LEU A CA 1
ATOM 886 C C . LEU A 1 108 ? -16.902 -16.728 30.922 1.00 86.38 108 LEU A C 1
ATOM 888 O O . LEU A 1 108 ? -16.155 -16.477 29.977 1.00 86.38 108 LEU A O 1
ATOM 892 N N . GLN A 1 109 ? -17.919 -17.591 30.795 1.00 87.62 109 GLN A N 1
ATOM 893 C CA . GLN A 1 109 ? -18.266 -18.222 29.512 1.00 87.62 109 GLN A CA 1
ATOM 894 C C . GLN A 1 109 ? -18.716 -17.196 28.466 1.00 87.62 109 GLN A C 1
ATOM 896 O O . GLN A 1 109 ? -18.244 -17.216 27.330 1.00 87.62 109 GLN A O 1
ATOM 901 N N . ASN A 1 110 ? -19.591 -16.270 28.849 1.00 85.25 110 ASN A N 1
ATOM 902 C CA . ASN A 1 110 ? -20.086 -15.215 27.970 1.00 85.25 110 ASN A CA 1
ATOM 903 C C . ASN A 1 110 ? -18.961 -14.281 27.482 1.00 85.25 110 ASN A C 1
ATOM 905 O O . ASN A 1 110 ? -18.929 -13.910 26.309 1.00 85.25 110 ASN A O 1
ATOM 909 N N . GLN A 1 111 ? -17.993 -13.953 28.343 1.00 84.38 111 GLN A N 1
ATOM 910 C CA . GLN A 1 111 ? -16.799 -13.196 27.954 1.00 84.38 111 GLN A CA 1
ATOM 911 C C . GLN A 1 111 ? -15.937 -13.946 26.929 1.00 84.38 111 GLN A C 1
ATOM 913 O O . GLN A 1 111 ? -15.461 -13.329 25.977 1.00 84.38 111 GLN A O 1
ATOM 918 N N . MET A 1 112 ? -15.771 -15.267 27.068 1.00 87.25 112 MET A N 1
ATOM 919 C CA . MET A 1 112 ? -15.065 -16.070 26.061 1.00 87.25 112 MET A CA 1
ATOM 920 C C . MET A 1 112 ? -15.800 -16.083 24.716 1.00 87.25 112 MET A C 1
ATOM 922 O O . MET A 1 112 ? -15.165 -15.898 23.680 1.00 87.25 112 MET A O 1
ATOM 926 N N . PHE A 1 113 ? -17.128 -16.243 24.711 1.00 85.75 113 PHE A N 1
ATOM 927 C CA . PHE A 1 113 ? -17.915 -16.216 23.472 1.00 85.75 113 PHE A CA 1
ATOM 928 C C . PHE A 1 113 ? -17.850 -14.865 22.750 1.00 85.75 113 PHE A C 1
ATOM 930 O O . PHE A 1 113 ? -17.810 -14.843 21.523 1.00 85.75 113 PHE A O 1
ATOM 937 N N . SER A 1 114 ? -17.770 -13.754 23.487 1.00 84.19 114 SER A N 1
ATOM 938 C CA . SER A 1 114 ? -17.640 -12.402 22.921 1.00 84.19 114 SER A CA 1
ATOM 939 C C . SER A 1 114 ? -16.464 -12.267 21.940 1.00 84.19 114 SER A C 1
ATOM 941 O O . SER A 1 114 ? -16.600 -11.634 20.895 1.00 84.19 114 SER A O 1
ATOM 943 N N . ILE A 1 115 ? -15.334 -12.929 22.220 1.00 84.06 115 ILE A N 1
ATOM 944 C CA . ILE A 1 115 ? -14.132 -12.895 21.367 1.00 84.06 115 ILE A CA 1
ATOM 945 C C . ILE A 1 115 ? -14.365 -13.624 20.033 1.00 84.06 115 ILE A C 1
ATOM 947 O O . ILE A 1 115 ? -13.809 -13.227 19.012 1.00 84.06 115 ILE A O 1
ATOM 951 N N . PHE A 1 116 ? -15.197 -14.668 20.025 1.00 84.31 116 PHE A N 1
ATOM 952 C CA . PHE A 1 116 ? -15.490 -15.472 18.833 1.00 84.31 116 PHE A CA 1
ATOM 953 C C . PHE A 1 116 ? -16.643 -14.923 17.978 1.00 84.31 116 PHE A C 1
ATOM 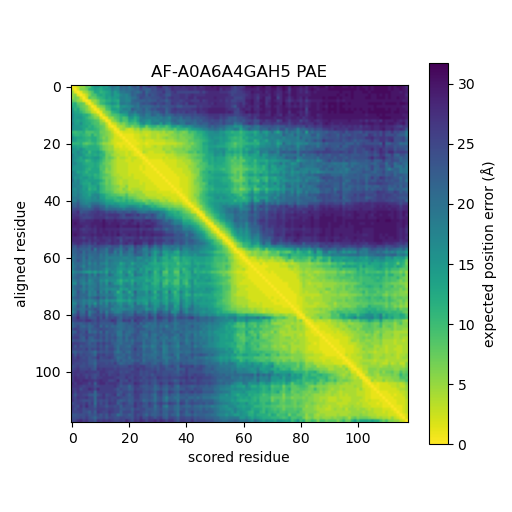955 O O . PHE A 1 116 ? -16.877 -15.431 16.885 1.00 84.31 116 PHE A O 1
ATOM 962 N N . MET A 1 117 ? -17.374 -13.915 18.462 1.00 80.25 117 MET A N 1
ATOM 963 C CA . MET A 1 117 ? -18.546 -13.336 17.784 1.00 80.25 117 MET A CA 1
ATOM 964 C C . MET A 1 117 ? -18.206 -12.167 16.834 1.00 80.25 117 MET A C 1
ATOM 966 O O . MET A 1 117 ? -19.120 -11.607 16.228 1.00 80.25 117 MET A O 1
ATOM 970 N N . LEU A 1 118 ? -16.927 -11.784 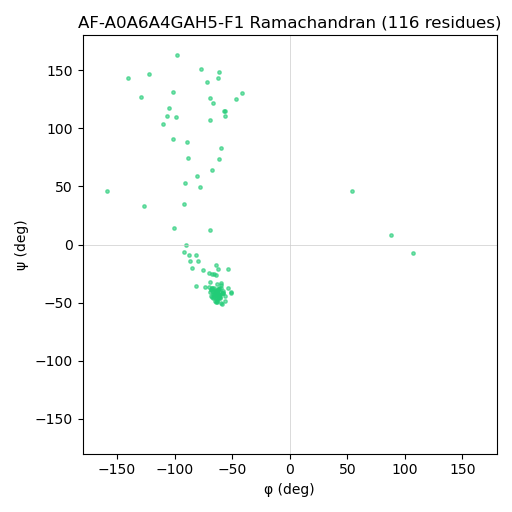16.715 1.00 67.38 118 LEU A N 1
ATOM 971 C CA . LEU A 1 118 ? -16.422 -10.629 15.949 1.00 67.38 118 LEU A CA 1
ATOM 972 C C . LEU A 1 118 ? -15.854 -11.038 14.579 1.00 67.38 118 LEU A C 1
ATOM 974 O O . LEU A 1 118 ? -16.107 -10.297 13.596 1.00 67.38 118 LEU A O 1
#

Organism: NCBI:txid1447944

Mean predicted aligned error: 16.09 Å

Sequence (118 aa):
MLHIIGAALGAVAEQDYADAWCKSNGYVTIKKALARRWQLSYFCPQPATKEKCKYNIEFAVPFQMQFVLCFYRVFQQYYRTPYIYSKLSSALFIGFTFFKMDNILQGLQNQMFSIFML

Foldseek 3Di:
DCVVPPPDVPDDPPDDVVVVCCPDPVVVVVVVVVVVVVVVCVVDPPPPPPPPPPVPDPDPDDPVVVVVVVVVVVVVVVVVDCVVVVVVVQLVVLCVVLPPFDPDPVNVVSVVVSVVSD

Solvent-accessible surface area (backbone atoms only — not comparable to full-atom values): 7416 Å² total; per-residue (Å²): 130,68,84,82,49,76,77,51,97,86,53,73,71,92,61,62,61,69,59,54,44,68,72,32,7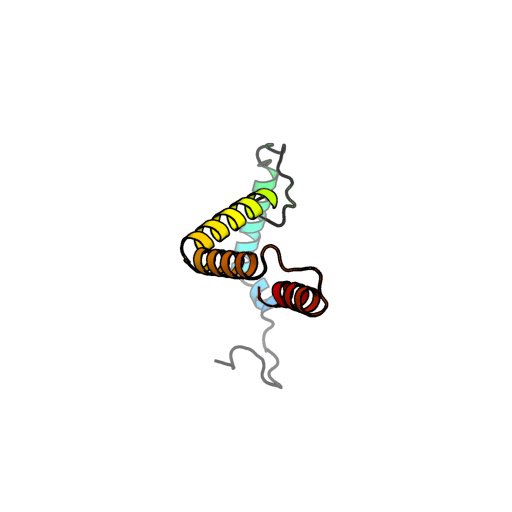2,65,45,54,53,50,51,51,54,48,54,52,50,51,52,51,57,68,75,44,70,71,78,86,66,77,74,83,66,73,88,80,58,100,52,101,61,62,68,69,62,53,51,52,53,52,50,54,52,50,52,55,51,53,67,73,43,70,60,60,58,54,53,50,50,51,49,50,50,53,54,58,73,61,53,87,61,59,96,43,78,69,36,54,50,52,56,57,50,58,72,76,75,111

Secondary structure (DSSP, 8-state):
--SSS--STT---SS-HHHHHHTSHHHHHHHHHHHHHHHHHHHS---S--SS-----SSSS-HHHHHHHHHHHHHHHHHHSTHHHHHHHHHHHHHHHTTT--SSHHHHHHHHHHHHT-

pLDDT: mean 77.13, std 15.42, range [40.41, 96.0]